Protein AF-0000000066125380 (afdb_homodimer)

Sequence (166 aa):
MAHKKGAGSTKNGRDSNAKRLGVKRFGGQRVKAGNILVRQRGMKFTPGLNVGCGKDFTLYALTDGIVNFDYKNAQQKRINIIGMAHKKGAGSTKNGRDSNAKRLGVKRFGGQRVKAGNILVRQRGMKFTPGLNVGCGKDFTLYALTDGIVNFDYKNAQQKRINIIG

Nearest PDB structures (foldseek):
  8cvm-assembly1_v  TM=8.216E-01  e=3.296E-06  Cutibacterium acnes
  8rd8-assembly1_VH  TM=7.711E-01  e=2.555E-06  Psychrobacter urativorans
  5li0-assembly1_Z  TM=7.706E-01  e=8.038E-06  Staphylococcus aureus subsp. aureus NCTC 8325
  6yws-assembly1_R  TM=9.700E-01  e=2.069E-04  Neurospora crassa OR74A
  6z1p-assembly1_AA  TM=7.728E-01  e=4.487E-05  Tetrahymena thermophila SB210

Solvent-accessible surface area (backbone atoms only — not comparable to full-atom values): 9489 Å² total; per-residue (Å²): 134,84,79,75,78,74,76,71,70,74,73,72,70,72,71,56,57,70,74,62,43,44,81,70,55,55,72,71,38,77,47,46,52,68,38,64,31,31,31,45,77,66,68,70,62,37,68,40,52,53,34,39,72,48,97,67,38,31,30,25,27,64,43,56,27,28,32,41,72,48,72,39,84,37,73,39,40,25,39,25,44,49,118,134,83,78,75,76,73,76,70,68,74,72,73,71,71,73,59,57,69,75,61,43,43,78,71,56,53,71,72,38,77,45,48,52,68,38,64,32,30,31,44,77,65,67,70,61,36,70,39,51,53,33,40,73,48,96,66,39,32,29,25,29,64,44,56,28,29,32,41,71,49,71,38,84,36,72,38,40,28,37,26,45,48,120

Secondary structure (DSSP, 8-state):
-------------STHHHHH-EESS-TT-EE-TT-EEEE-SSSSEEE-TTEEE-TT--EEESSSEEEEEEEEEEEEEEEEEE-/-------------STHHHHH-EESS-TT-EE-TT-EEEE-SSSSEEE-TTEEE-TT--EEESSSEEEEEEEEEEEEEEEEEE-

Radius of gyration: 23.28 Å; Cα contacts (8 Å, |Δi|>4): 329; chains: 2; bounding box: 18×72×78 Å

Structure (mmCIF, N/CA/C/O backbone):
data_AF-0000000066125380-model_v1
#
loop_
_entity.id
_entity.type
_entity.pdbx_description
1 polymer 'Large ribosomal subunit protein bL27c'
#
loop_
_atom_site.group_PDB
_atom_site.id
_atom_site.type_symbol
_atom_site.label_atom_id
_atom_site.label_alt_id
_atom_site.label_comp_id
_atom_site.label_asym_id
_atom_site.label_entity_id
_atom_site.label_seq_id
_atom_site.pdbx_PDB_ins_code
_atom_site.Cartn_x
_atom_site.Cartn_y
_atom_site.Cartn_z
_atom_site.occupancy
_atom_site.B_iso_or_equiv
_atom_site.auth_seq_id
_atom_site.auth_comp_id
_atom_site.auth_asym_id
_atom_site.auth_atom_id
_atom_site.pdbx_PDB_model_num
ATOM 1 N N . MET A 1 1 ? -5.867 0.849 -59.469 1 36.41 1 MET A N 1
ATOM 2 C CA . MET A 1 1 ? -4.996 0.982 -58.312 1 36.41 1 MET A CA 1
ATOM 3 C C . MET A 1 1 ? -5.801 0.936 -57 1 36.41 1 MET A C 1
ATOM 5 O O . MET A 1 1 ? -6.645 1.801 -56.781 1 36.41 1 MET A O 1
ATOM 9 N N . ALA A 1 2 ? -6.246 -0.251 -56.438 1 46.53 2 ALA A N 1
ATOM 10 C CA . ALA A 1 2 ? -7.145 -0.568 -55.344 1 46.53 2 ALA A CA 1
ATOM 11 C C . ALA A 1 2 ? -6.691 0.121 -54.031 1 46.53 2 ALA A C 1
ATOM 13 O O . ALA A 1 2 ? -5.523 0.033 -53.656 1 46.53 2 ALA A O 1
ATOM 14 N N . HIS A 1 3 ? -7.184 1.321 -53.719 1 44.75 3 HIS A N 1
ATOM 15 C CA . HIS A 1 3 ? -6.926 1.991 -52.438 1 44.75 3 HIS A CA 1
ATOM 16 C C . HIS A 1 3 ? -7.188 1.06 -51.25 1 44.75 3 HIS A C 1
ATOM 18 O O . HIS A 1 3 ? -8.281 0.508 -51.125 1 44.75 3 HIS A O 1
ATOM 24 N N . LYS A 1 4 ? -6.152 0.22 -50.812 1 42.12 4 LYS A N 1
ATOM 25 C CA . LYS A 1 4 ? -6.148 -0.528 -49.562 1 42.12 4 LYS A CA 1
ATOM 26 C C . LYS A 1 4 ? -6.629 0.337 -48.375 1 42.12 4 LYS A C 1
ATOM 28 O O . LYS A 1 4 ? -6.113 1.435 -48.156 1 42.12 4 LYS A O 1
ATOM 33 N N . LYS A 1 5 ? -7.914 0.35 -48.062 1 42.09 5 LYS A N 1
ATOM 34 C CA . LYS A 1 5 ? -8.445 0.93 -46.812 1 42.09 5 LYS A CA 1
ATOM 35 C C . LYS A 1 5 ? -7.598 0.537 -45.625 1 42.09 5 LYS A C 1
ATOM 37 O O . LYS A 1 5 ? -7.449 -0.649 -45.312 1 42.09 5 LYS A O 1
ATOM 42 N N . GLY A 1 6 ? -6.445 1.164 -45.438 1 45.38 6 GLY A N 1
ATOM 43 C CA . GLY A 1 6 ? -5.77 1.04 -44.156 1 45.38 6 GLY A CA 1
ATOM 44 C C . GLY A 1 6 ? -6.691 1.252 -42.969 1 45.38 6 GLY A C 1
ATOM 45 O O . GLY A 1 6 ? -7.262 2.33 -42.812 1 45.38 6 GLY A O 1
ATOM 46 N N . ALA A 1 7 ? -7.586 0.28 -42.688 1 46.22 7 ALA A N 1
ATOM 47 C CA . ALA A 1 7 ? -8.359 0.317 -41.438 1 46.22 7 ALA A CA 1
ATOM 48 C C . ALA A 1 7 ? -7.488 0.74 -40.281 1 46.22 7 ALA A C 1
ATOM 50 O O . ALA A 1 7 ? -6.539 0.039 -39.906 1 46.22 7 ALA A O 1
ATOM 51 N N . GLY A 1 8 ? -7.145 1.963 -40.188 1 43.22 8 GLY A N 1
ATOM 52 C CA . GLY A 1 8 ? -6.594 2.494 -38.938 1 43.22 8 GLY A CA 1
ATOM 53 C C . GLY A 1 8 ? -7.348 2.035 -37.719 1 43.22 8 GLY A C 1
ATOM 54 O O . GLY A 1 8 ? -8.5 2.42 -37.5 1 43.22 8 GLY A O 1
ATOM 55 N N . SER A 1 9 ? -7.344 0.736 -37.406 1 51.22 9 SER A N 1
ATOM 56 C CA . SER A 1 9 ? -7.895 0.359 -36.125 1 51.22 9 SER A CA 1
ATOM 57 C C . SER 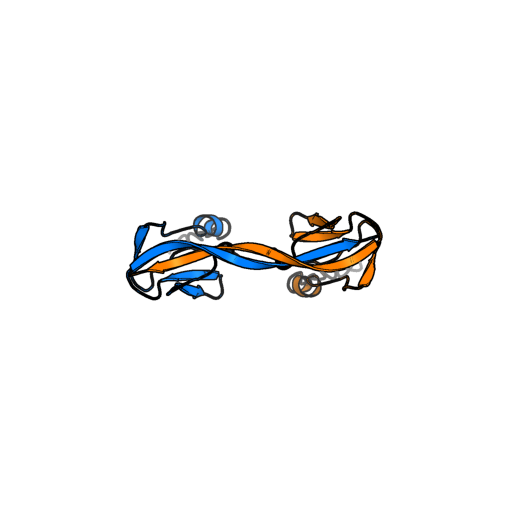A 1 9 ? -7.449 1.329 -35.031 1 51.22 9 SER A C 1
ATOM 59 O O . SER A 1 9 ? -6.262 1.64 -34.906 1 51.22 9 SER A O 1
ATOM 61 N N . THR A 1 10 ? -8.062 2.422 -34.938 1 47.81 10 THR A N 1
ATOM 62 C CA . THR A 1 10 ? -7.77 3.203 -33.75 1 47.81 10 THR A CA 1
ATOM 63 C C . THR A 1 10 ? -7.84 2.326 -32.5 1 47.81 10 THR A C 1
ATOM 65 O O . THR A 1 10 ? -8.891 1.773 -32.188 1 47.81 10 THR A O 1
ATOM 68 N N . LYS A 1 11 ? -6.887 1.358 -32.281 1 46.34 11 LYS A N 1
ATOM 69 C CA . LYS A 1 11 ? -6.777 0.67 -30.984 1 46.34 11 LYS A CA 1
ATOM 70 C C . LYS A 1 11 ? -7.055 1.623 -29.828 1 46.34 11 LYS A C 1
ATOM 72 O O . LYS A 1 11 ? -6.328 2.6 -29.641 1 46.34 11 LYS A O 1
ATOM 77 N N . ASN A 1 12 ? -8.297 1.951 -29.578 1 47.03 12 ASN A N 1
ATOM 78 C CA . ASN A 1 12 ? -8.594 2.65 -28.328 1 47.03 12 ASN A CA 1
ATOM 79 C C . ASN A 1 12 ? -7.848 2.029 -27.156 1 47.03 12 ASN A C 1
ATOM 81 O O . ASN A 1 12 ? -8.164 0.912 -26.734 1 47.03 12 ASN A O 1
ATOM 85 N N . GLY A 1 13 ? -6.605 2.109 -27.125 1 45.91 13 GLY A N 1
ATOM 86 C CA . GLY A 1 13 ? -5.699 1.721 -26.062 1 45.91 13 GLY A CA 1
ATOM 87 C C . GLY A 1 13 ? -6.207 2.088 -24.672 1 45.91 13 GLY A C 1
ATOM 88 O O . GLY A 1 13 ? -5.504 1.908 -23.688 1 45.91 13 GLY A O 1
ATOM 89 N N . ARG A 1 14 ? -7.215 2.889 -24.625 1 53.66 14 ARG A N 1
ATOM 90 C CA . ARG A 1 14 ? -7.469 3.432 -23.281 1 53.66 14 ARG A CA 1
ATOM 91 C C . ARG A 1 14 ? -7.871 2.332 -22.312 1 53.66 14 ARG A C 1
ATOM 93 O O . ARG A 1 14 ? -7.387 2.287 -21.188 1 53.66 14 ARG A O 1
ATOM 100 N N . ASP A 1 15 ? -9.172 1.672 -22.609 1 53.75 15 ASP A N 1
ATOM 101 C CA . ASP A 1 15 ? -9.875 1.005 -21.516 1 53.75 15 ASP A CA 1
ATOM 102 C C . ASP A 1 15 ? -9.352 -0.416 -21.312 1 53.75 15 ASP A C 1
ATOM 104 O O . ASP A 1 15 ? -10.008 -1.239 -20.672 1 53.75 15 ASP A O 1
ATOM 108 N N . SER A 1 16 ? -8.438 -0.862 -22 1 60.88 16 SER A N 1
ATOM 109 C CA . SER A 1 16 ? -8.023 -2.264 -21.953 1 60.88 16 SER A CA 1
ATOM 110 C C . SER A 1 16 ? -7.27 -2.582 -20.672 1 60.88 16 SER A C 1
ATOM 112 O O . SER A 1 16 ? -7.148 -3.748 -20.297 1 60.88 16 SER A O 1
ATOM 114 N N . ASN A 1 17 ? -6.898 -1.507 -20.062 1 63.31 17 ASN A N 1
ATOM 115 C CA . ASN A 1 17 ? -6.066 -1.708 -18.875 1 63.31 17 ASN A CA 1
ATOM 116 C C . ASN A 1 17 ? -6.871 -2.295 -17.719 1 63.31 17 ASN A C 1
ATOM 118 O O . ASN A 1 17 ? -6.371 -3.141 -16.984 1 63.31 17 ASN A O 1
ATOM 122 N N . ALA A 1 18 ? -8.141 -1.781 -17.609 1 63.16 18 ALA A N 1
ATOM 123 C CA . ALA A 1 18 ? -8.953 -2.248 -16.484 1 63.16 18 ALA A CA 1
ATOM 124 C C . ALA A 1 18 ? -9.242 -3.742 -16.609 1 63.16 18 ALA A C 1
ATOM 126 O O . ALA A 1 18 ? -9.289 -4.453 -15.594 1 63.16 18 ALA A O 1
ATOM 127 N N . LYS A 1 19 ? -9.383 -4.184 -17.875 1 71.19 19 LYS A N 1
ATOM 128 C CA . LYS A 1 19 ? -9.719 -5.59 -18.078 1 71.19 19 LYS A CA 1
ATOM 129 C C . LYS A 1 19 ? -8.531 -6.496 -17.781 1 71.19 19 LYS A C 1
ATOM 131 O O . LYS A 1 19 ? -8.703 -7.672 -17.453 1 71.19 19 LYS A O 1
ATOM 136 N N . ARG A 1 20 ? -7.352 -5.816 -17.75 1 87.56 20 ARG A N 1
ATOM 137 C CA . ARG A 1 20 ? -6.152 -6.637 -17.609 1 87.56 20 ARG A CA 1
ATOM 138 C C . ARG A 1 20 ? -5.742 -6.742 -16.141 1 87.56 20 ARG A C 1
ATOM 140 O O . ARG A 1 20 ? -4.98 -7.641 -15.766 1 87.56 20 ARG A O 1
ATOM 147 N N . LEU A 1 21 ? -6.34 -5.957 -15.297 1 93.38 21 LEU A N 1
ATOM 148 C CA . LEU A 1 21 ? -5.961 -6 -13.891 1 93.38 21 LEU A CA 1
ATOM 149 C C . LEU A 1 21 ? -6.844 -6.973 -13.117 1 93.38 21 LEU A C 1
ATOM 151 O O . LEU A 1 21 ? -7.949 -7.301 -13.555 1 93.38 21 LEU A O 1
ATOM 155 N N . GLY A 1 22 ? -6.387 -7.504 -12.016 1 94.38 22 GLY A N 1
ATOM 156 C CA . GLY A 1 22 ? -7.164 -8.359 -11.141 1 94.38 22 GLY A CA 1
ATOM 157 C C . GLY A 1 22 ? -6.492 -9.688 -10.852 1 94.38 22 GLY A C 1
ATOM 158 O O . GLY A 1 22 ? -5.434 -9.984 -11.406 1 94.38 22 GLY A O 1
ATOM 159 N N . VAL A 1 23 ? -7.176 -10.414 -10 1 97.06 23 VAL A N 1
ATOM 160 C CA . VAL A 1 23 ? -6.703 -11.742 -9.633 1 97.06 23 VAL A CA 1
ATOM 161 C C . VAL A 1 23 ? -6.93 -12.711 -10.797 1 97.06 23 VAL A C 1
ATOM 163 O O . VAL A 1 23 ? -8.023 -12.758 -11.367 1 97.06 23 VAL A O 1
ATOM 166 N N . LYS A 1 24 ? -5.879 -13.562 -11.117 1 97.38 24 LYS A N 1
ATOM 167 C CA . LYS A 1 24 ? -5.965 -14.523 -12.211 1 97.38 24 LYS A CA 1
ATOM 168 C C . LYS A 1 24 ? -6.023 -15.953 -11.68 1 97.38 24 LYS A C 1
ATOM 170 O O . LYS A 1 24 ? -6.477 -16.859 -12.375 1 97.38 24 LYS A O 1
ATOM 175 N N . ARG A 1 25 ? -5.453 -16.125 -10.469 1 97.75 25 ARG A N 1
ATOM 176 C CA . ARG A 1 25 ? -5.473 -17.422 -9.805 1 97.75 25 ARG A CA 1
ATOM 177 C C . ARG A 1 25 ? -5.941 -17.297 -8.359 1 97.75 25 ARG A C 1
ATOM 179 O O . ARG A 1 25 ? -5.359 -16.531 -7.582 1 97.75 25 ARG A O 1
ATOM 186 N N . PHE A 1 26 ? -6.93 -18.109 -8.016 1 96.69 26 PHE A N 1
ATOM 187 C CA . PHE A 1 26 ? -7.547 -17.969 -6.703 1 96.69 26 PHE A CA 1
ATOM 188 C C . PHE A 1 26 ? -6.992 -19.016 -5.738 1 96.69 26 PHE A C 1
ATOM 190 O O . PHE A 1 26 ? -6.312 -19.953 -6.156 1 96.69 26 PHE A O 1
ATOM 197 N N . GLY A 1 27 ? -7.23 -18.797 -4.496 1 97.12 27 GLY A N 1
ATOM 198 C CA . GLY A 1 27 ? -6.785 -19.75 -3.486 1 97.12 27 GLY A CA 1
ATOM 199 C C . GLY A 1 27 ? -7.25 -21.172 -3.758 1 97.12 27 GLY A C 1
ATOM 200 O O . GLY A 1 27 ? -8.414 -21.391 -4.09 1 97.12 27 GLY A O 1
ATOM 201 N N . GLY A 1 28 ? -6.273 -22.047 -3.535 1 97.56 28 GLY A N 1
ATOM 202 C CA . GLY A 1 28 ? -6.605 -23.453 -3.717 1 97.56 28 GLY A CA 1
ATOM 203 C C . GLY A 1 28 ? -6.379 -23.938 -5.137 1 97.56 28 GLY A C 1
ATOM 204 O O . GLY A 1 28 ? -6.398 -25.141 -5.395 1 97.56 28 GLY A O 1
ATOM 205 N N . GLN A 1 29 ? -6.117 -23.062 -6.043 1 98.44 29 GLN A N 1
ATOM 206 C CA . GLN A 1 29 ? -5.906 -23.453 -7.43 1 98.44 29 GLN A CA 1
ATOM 207 C C . GLN A 1 29 ? -4.469 -23.922 -7.664 1 98.44 29 GLN A C 1
ATOM 209 O O . GLN A 1 29 ? -3.533 -23.344 -7.102 1 98.44 29 GLN A O 1
ATOM 214 N N . ARG A 1 30 ? -4.301 -24.906 -8.539 1 98.31 30 ARG A N 1
ATOM 215 C CA . ARG A 1 30 ? -2.979 -25.359 -8.945 1 98.31 30 ARG A CA 1
ATOM 216 C C . ARG A 1 30 ? -2.395 -24.438 -10.016 1 98.31 30 ARG A C 1
ATOM 218 O O . ARG A 1 30 ? -3.107 -24 -10.922 1 98.31 30 ARG A O 1
ATOM 225 N N . VAL A 1 31 ? -1.118 -24.203 -9.859 1 98.62 31 VAL A N 1
ATOM 226 C CA . VAL A 1 31 ? -0.453 -23.375 -10.867 1 98.62 31 VAL A CA 1
ATOM 227 C C . VAL A 1 31 ? 0.896 -24 -11.227 1 98.62 31 VAL A C 1
ATOM 229 O O . VAL A 1 31 ? 1.431 -24.812 -10.477 1 98.62 31 VAL A O 1
ATOM 232 N N . LYS A 1 32 ? 1.386 -23.609 -12.344 1 98.56 32 LYS A N 1
ATOM 233 C CA . LYS A 1 32 ? 2.744 -23.922 -12.781 1 98.56 32 LYS A CA 1
ATOM 234 C C . LYS A 1 32 ? 3.656 -22.703 -12.656 1 98.56 32 LYS A C 1
ATOM 236 O O . LYS A 1 32 ? 3.191 -21.562 -12.711 1 98.56 32 LYS A O 1
ATOM 241 N N . ALA A 1 33 ? 4.941 -23.016 -12.508 1 98.5 33 ALA A N 1
ATOM 242 C CA . ALA A 1 33 ? 5.898 -21.906 -12.516 1 98.5 33 ALA A CA 1
ATOM 243 C C . ALA A 1 33 ? 5.676 -21 -13.727 1 98.5 33 ALA A C 1
ATOM 245 O O . ALA A 1 33 ? 5.453 -21.484 -14.836 1 98.5 33 ALA A O 1
ATOM 246 N N . GLY A 1 34 ? 5.719 -19.688 -13.469 1 98.12 34 GLY A N 1
ATOM 247 C CA . GLY A 1 34 ? 5.547 -18.734 -14.555 1 98.12 34 GLY A CA 1
ATOM 248 C C . GLY A 1 34 ? 4.121 -18.234 -14.688 1 98.12 34 GLY A C 1
ATOM 249 O O . GLY A 1 34 ? 3.879 -17.203 -15.32 1 98.12 34 GLY A O 1
ATOM 250 N N . ASN A 1 35 ? 3.16 -18.922 -14.141 1 98.69 35 ASN A N 1
ATOM 251 C CA . ASN A 1 35 ? 1.773 -18.469 -14.211 1 98.69 35 ASN A CA 1
ATOM 252 C C . ASN A 1 35 ? 1.584 -17.141 -13.492 1 98.69 35 ASN A C 1
ATOM 254 O O . ASN A 1 35 ? 2.137 -16.922 -12.414 1 98.69 35 ASN A O 1
ATOM 258 N N . ILE A 1 36 ? 0.786 -16.328 -14.125 1 98.12 36 ILE A N 1
ATOM 259 C CA . ILE A 1 36 ? 0.448 -15.055 -13.484 1 98.12 36 ILE A CA 1
ATOM 260 C C . ILE A 1 36 ? -0.601 -15.289 -12.406 1 98.12 36 ILE A C 1
ATOM 262 O O . ILE A 1 36 ? -1.575 -16.016 -12.617 1 98.12 36 ILE A O 1
ATOM 266 N N . LEU A 1 37 ? -0.376 -14.688 -11.297 1 98.44 37 LEU A N 1
ATOM 267 C CA . LEU A 1 37 ? -1.289 -14.844 -10.172 1 98.44 37 LEU A CA 1
ATOM 268 C C . LEU A 1 37 ? -2.215 -13.641 -10.047 1 98.44 37 LEU A C 1
ATOM 270 O O . LEU A 1 37 ? -3.418 -13.797 -9.828 1 98.44 37 LEU A O 1
ATOM 274 N N . VAL A 1 38 ? -1.711 -12.5 -10.156 1 98 38 VAL A N 1
ATOM 275 C CA . VAL A 1 38 ? -2.488 -11.273 -10.086 1 98 38 VAL A CA 1
ATOM 276 C C . VAL A 1 38 ? -1.778 -10.164 -10.867 1 98 38 VAL A C 1
ATOM 278 O O . VAL A 1 38 ? -0.548 -10.086 -10.852 1 98 38 VAL A O 1
ATOM 281 N N . ARG A 1 39 ? -2.521 -9.328 -11.578 1 96.56 39 ARG A N 1
ATOM 282 C CA . ARG A 1 39 ? -2.09 -8.062 -12.156 1 96.56 39 ARG A CA 1
ATOM 283 C C . ARG A 1 39 ? -2.664 -6.883 -11.383 1 96.56 39 ARG A C 1
ATOM 285 O O . ARG A 1 39 ? -3.883 -6.762 -11.234 1 96.56 39 ARG A O 1
ATOM 292 N N . GLN A 1 40 ? -1.868 -6.078 -10.852 1 92.69 40 GLN A N 1
ATOM 293 C CA . GLN A 1 40 ? -2.322 -5.027 -9.945 1 92.69 40 GLN A CA 1
ATOM 294 C C . GLN A 1 40 ? -1.483 -3.764 -10.102 1 92.69 40 GLN A C 1
ATOM 296 O O . GLN A 1 40 ? -0.481 -3.764 -10.82 1 92.69 40 GLN A O 1
ATOM 301 N N . ARG A 1 41 ? -1.982 -2.799 -9.594 1 82.88 41 ARG A N 1
ATOM 302 C CA . ARG A 1 41 ? -1.234 -1.565 -9.367 1 82.88 41 ARG A CA 1
ATOM 303 C C . ARG A 1 41 ? -0.962 -1.359 -7.879 1 82.88 41 ARG A C 1
ATOM 305 O O . ARG A 1 41 ? -1.879 -1.437 -7.055 1 82.88 41 ARG A O 1
ATOM 312 N N . GLY A 1 42 ? 0.338 -1.136 -7.539 1 81 42 GLY A N 1
ATOM 313 C CA . GLY A 1 42 ? 0.691 -1.084 -6.129 1 81 42 GLY A CA 1
ATOM 314 C C . GLY A 1 42 ? 0.747 -2.453 -5.477 1 81 42 GLY A C 1
ATOM 315 O O . GLY A 1 42 ? 0.875 -3.469 -6.164 1 81 42 GLY A O 1
ATOM 316 N N . MET A 1 43 ? 0.777 -2.551 -4.23 1 83.62 43 MET A N 1
ATOM 317 C CA . MET A 1 43 ? 0.97 -3.809 -3.516 1 83.62 43 MET A CA 1
ATOM 318 C C . MET A 1 43 ? -0.255 -4.148 -2.674 1 83.62 43 MET A C 1
ATOM 320 O O . MET A 1 43 ? -0.14 -4.383 -1.469 1 83.62 43 MET A O 1
ATOM 324 N N . LYS A 1 44 ? -1.372 -4.219 -3.453 1 87.25 44 LYS A N 1
ATOM 325 C CA . LYS A 1 44 ? -2.547 -4.746 -2.764 1 87.25 44 LYS A CA 1
ATOM 326 C C . LYS A 1 44 ? -2.271 -6.133 -2.193 1 87.25 44 LYS A C 1
ATOM 328 O O . LYS A 1 44 ? -2.586 -6.406 -1.033 1 87.25 44 LYS A O 1
ATOM 333 N N . PHE A 1 45 ? -1.699 -6.965 -3.098 1 94.31 45 PHE A N 1
ATOM 334 C CA . PHE A 1 45 ? -1.167 -8.258 -2.678 1 94.31 45 PHE A CA 1
ATOM 335 C C . PHE A 1 45 ? 0.357 -8.242 -2.695 1 94.31 45 PHE A C 1
ATOM 337 O O . PHE A 1 45 ? 0.969 -7.73 -3.633 1 94.31 45 PHE A O 1
ATOM 344 N N . THR A 1 46 ? 0.917 -8.766 -1.693 1 95.62 46 THR A N 1
ATOM 345 C CA . THR A 1 46 ? 2.371 -8.859 -1.62 1 95.62 46 THR A CA 1
ATOM 346 C C . THR A 1 46 ? 2.834 -10.281 -1.942 1 95.62 46 THR A C 1
ATOM 348 O O . THR A 1 46 ? 2.109 -11.242 -1.697 1 95.62 46 THR A O 1
ATOM 351 N N . PRO A 1 47 ? 4.008 -10.445 -2.564 1 97.06 47 PRO A N 1
ATOM 352 C CA . PRO A 1 47 ? 4.539 -11.781 -2.822 1 97.06 47 PRO A CA 1
ATOM 353 C C . PRO A 1 47 ? 5.02 -12.484 -1.553 1 97.06 47 PRO A C 1
ATOM 355 O O . PRO A 1 47 ? 5.742 -11.883 -0.751 1 97.06 47 PRO A O 1
ATOM 358 N N . GLY A 1 48 ? 4.637 -13.656 -1.349 1 97.06 48 GLY A N 1
ATOM 359 C CA . GLY A 1 48 ? 5.09 -14.508 -0.262 1 97.06 48 GLY A CA 1
ATOM 360 C C . GLY A 1 48 ? 6.016 -15.625 -0.723 1 97.06 48 GLY A C 1
ATOM 361 O O . GLY A 1 48 ? 6.891 -15.398 -1.56 1 97.06 48 GLY A O 1
ATOM 362 N N . LEU A 1 49 ? 5.816 -16.688 -0.208 1 96.88 49 LEU A N 1
ATOM 363 C CA . LEU A 1 49 ? 6.656 -17.844 -0.521 1 96.88 49 LEU A CA 1
ATOM 364 C C . LEU A 1 49 ? 6.52 -18.234 -1.989 1 96.88 49 LEU A C 1
ATOM 366 O O . LEU A 1 49 ? 5.406 -18.422 -2.486 1 96.88 49 LEU A O 1
ATOM 370 N N . ASN A 1 50 ? 7.625 -18.297 -2.801 1 98.56 50 ASN A N 1
ATOM 371 C CA . ASN A 1 50 ? 7.707 -18.828 -4.16 1 98.56 50 ASN A CA 1
ATOM 372 C C . ASN A 1 50 ? 6.91 -17.969 -5.141 1 98.56 50 ASN A C 1
ATOM 374 O O . ASN A 1 50 ? 6.355 -18.484 -6.113 1 98.56 50 ASN A O 1
ATOM 378 N N . VAL A 1 51 ? 6.773 -16.734 -4.789 1 98.62 51 VAL A N 1
ATOM 379 C CA . VAL A 1 51 ? 6.066 -15.797 -5.656 1 98.62 51 VAL A CA 1
ATOM 380 C C . VAL A 1 51 ? 7.012 -14.68 -6.09 1 98.62 51 VAL A C 1
ATOM 382 O O . VAL A 1 51 ? 7.715 -14.094 -5.262 1 98.62 51 VAL A O 1
ATOM 385 N N . GLY A 1 52 ? 7.051 -14.43 -7.375 1 98.06 52 GLY A N 1
ATOM 386 C CA . GLY A 1 52 ? 7.82 -13.32 -7.91 1 98.06 52 GLY A CA 1
ATOM 387 C C . GLY A 1 52 ? 6.992 -12.078 -8.148 1 98.06 52 GLY A C 1
ATOM 388 O O . GLY A 1 52 ? 5.762 -12.148 -8.234 1 98.06 52 GLY A O 1
ATOM 389 N N . CYS A 1 53 ? 7.723 -10.922 -8.203 1 97.25 53 CYS A N 1
ATOM 390 C CA . CYS A 1 53 ? 7.062 -9.648 -8.469 1 97.25 53 CYS A CA 1
ATOM 391 C C . CYS A 1 53 ? 7.75 -8.906 -9.609 1 97.25 53 CYS A C 1
ATOM 393 O O . CYS A 1 53 ? 8.953 -8.656 -9.555 1 97.25 53 CYS A O 1
ATOM 395 N N . GLY A 1 54 ? 6.992 -8.531 -10.523 1 93.94 54 GLY A N 1
ATOM 396 C CA . GLY A 1 54 ? 7.52 -7.734 -11.625 1 93.94 54 GLY A CA 1
ATOM 397 C C . GLY A 1 54 ? 7.586 -6.254 -11.305 1 93.94 54 GLY A C 1
ATOM 398 O O . GLY A 1 54 ? 7.059 -5.812 -10.281 1 93.94 54 GLY A O 1
ATOM 399 N N . LYS A 1 55 ? 8.109 -5.414 -12.258 1 91.31 55 LYS A N 1
ATOM 400 C CA . LYS A 1 55 ? 8.227 -3.971 -12.086 1 91.31 55 LYS A CA 1
ATOM 401 C C . LYS A 1 55 ? 6.852 -3.305 -12.07 1 91.31 55 LYS A C 1
ATOM 403 O O . LYS A 1 55 ? 6.68 -2.246 -11.461 1 91.31 55 LYS A O 1
ATOM 408 N N . ASP A 1 56 ? 5.898 -3.953 -12.734 1 90.5 56 ASP A N 1
ATOM 409 C CA . ASP A 1 56 ? 4.543 -3.418 -12.805 1 90.5 56 ASP A CA 1
ATOM 410 C C . ASP A 1 56 ? 3.684 -3.963 -11.664 1 90.5 56 ASP A C 1
ATOM 412 O O . ASP A 1 56 ? 2.457 -3.834 -11.688 1 90.5 56 ASP A O 1
ATOM 416 N N . PHE A 1 57 ? 4.289 -4.727 -10.812 1 93.44 57 PHE A N 1
ATOM 417 C CA . PHE A 1 57 ? 3.686 -5.273 -9.602 1 93.44 57 PHE A CA 1
ATOM 418 C C . PHE A 1 57 ? 2.9 -6.543 -9.922 1 93.44 57 PHE A C 1
ATOM 420 O O . PHE A 1 57 ? 2.125 -7.02 -9.086 1 93.44 57 PHE A O 1
ATOM 427 N N . THR A 1 58 ? 3.088 -7.016 -11.094 1 96.44 58 THR A N 1
ATOM 428 C CA . THR A 1 58 ? 2.51 -8.32 -11.391 1 96.44 58 THR A CA 1
ATOM 429 C C . THR A 1 58 ? 3.143 -9.406 -10.523 1 96.44 58 THR A C 1
ATOM 431 O O . THR A 1 58 ? 4.363 -9.445 -10.359 1 96.44 58 THR A O 1
ATOM 434 N N . LEU A 1 59 ? 2.258 -10.234 -10 1 98.38 59 LEU A N 1
ATOM 435 C CA . LEU A 1 59 ? 2.771 -11.383 -9.266 1 98.38 59 LEU A CA 1
ATOM 436 C C . LEU A 1 59 ? 2.658 -12.656 -10.102 1 98.38 59 LEU A C 1
ATOM 438 O O . LEU A 1 59 ? 1.657 -12.867 -10.789 1 98.38 59 LEU A O 1
ATOM 442 N N . TYR A 1 60 ? 3.668 -13.5 -9.984 1 98.62 60 TYR A N 1
ATOM 443 C CA . TYR A 1 60 ? 3.664 -14.758 -10.727 1 98.62 60 TYR A CA 1
ATOM 444 C C . TYR A 1 60 ? 4.293 -15.883 -9.906 1 98.62 60 TYR A C 1
ATOM 446 O O . TYR A 1 60 ? 5.055 -15.617 -8.969 1 98.62 60 TYR A O 1
ATOM 454 N N . ALA A 1 61 ? 4.02 -17.047 -10.305 1 98.75 61 ALA A N 1
ATOM 455 C CA . ALA A 1 61 ? 4.523 -18.219 -9.602 1 98.75 61 ALA A CA 1
ATOM 456 C C . ALA A 1 61 ? 5.961 -18.531 -10 1 98.75 61 ALA A C 1
ATOM 458 O O . ALA A 1 61 ? 6.289 -18.547 -11.195 1 98.75 61 ALA A O 1
ATOM 459 N N . LEU A 1 62 ? 6.738 -18.781 -8.977 1 98.5 62 LEU A N 1
ATOM 460 C CA . LEU A 1 62 ? 8.117 -19.172 -9.258 1 98.5 62 LEU A CA 1
ATOM 461 C C . LEU A 1 62 ? 8.25 -20.688 -9.336 1 98.5 62 LEU A C 1
ATOM 463 O O . LEU A 1 62 ? 9.242 -21.203 -9.867 1 98.5 62 LEU A O 1
ATOM 467 N N . THR A 1 63 ? 7.266 -21.438 -8.727 1 98.62 63 THR A N 1
ATOM 468 C CA . THR A 1 63 ? 7.25 -22.891 -8.711 1 98.62 63 THR A CA 1
ATOM 469 C C . THR A 1 63 ? 5.844 -23.422 -8.984 1 98.62 63 THR A C 1
ATOM 471 O O . THR A 1 63 ? 4.871 -22.672 -8.922 1 98.62 63 THR A O 1
ATOM 474 N N . ASP A 1 64 ? 5.805 -24.703 -9.336 1 98.56 64 ASP A N 1
ATOM 475 C CA . ASP A 1 64 ? 4.508 -25.375 -9.344 1 98.56 64 ASP A CA 1
ATOM 476 C C . ASP A 1 64 ? 3.959 -25.516 -7.926 1 98.56 64 ASP A C 1
ATOM 478 O O . ASP A 1 64 ? 4.723 -25.672 -6.973 1 98.56 64 ASP A O 1
ATOM 482 N N . GLY A 1 65 ? 2.646 -25.516 -7.789 1 98.44 65 GLY A N 1
ATOM 483 C CA . GLY A 1 65 ? 2.049 -25.719 -6.477 1 98.44 65 GLY A CA 1
ATOM 484 C C . GLY A 1 65 ? 0.619 -25.219 -6.391 1 98.44 65 GLY A C 1
ATOM 485 O O . GLY A 1 65 ? -0.105 -25.219 -7.387 1 98.44 65 GLY A O 1
ATOM 486 N N . ILE A 1 66 ? 0.176 -24.906 -5.18 1 98.75 66 ILE A N 1
ATOM 487 C CA . ILE A 1 66 ? -1.191 -24.469 -4.914 1 98.75 66 ILE A CA 1
ATOM 488 C C . ILE A 1 66 ? -1.184 -23.047 -4.371 1 98.75 66 ILE A C 1
ATOM 490 O O . ILE A 1 66 ? -0.378 -22.703 -3.5 1 98.75 66 ILE A O 1
ATOM 494 N N . VAL A 1 67 ? -2.047 -22.234 -4.855 1 98.75 67 VAL A N 1
ATOM 495 C CA . VAL A 1 67 ? -2.143 -20.844 -4.441 1 98.75 67 VAL A CA 1
ATOM 496 C C . VAL A 1 67 ? -2.717 -20.75 -3.029 1 98.75 67 VAL A C 1
ATOM 498 O O . VAL A 1 67 ? -3.742 -21.375 -2.732 1 98.75 67 VAL A O 1
ATOM 501 N N . ASN A 1 68 ? -2.045 -20.031 -2.119 1 98.56 68 ASN A N 1
ATOM 502 C CA . ASN A 1 68 ? -2.498 -19.781 -0.756 1 98.56 68 ASN A CA 1
ATOM 503 C C . ASN A 1 68 ? -2.471 -18.281 -0.425 1 98.56 68 ASN A C 1
ATOM 505 O O . ASN A 1 68 ? -1.426 -17.641 -0.528 1 98.56 68 ASN A O 1
ATOM 509 N N . PHE A 1 69 ? -3.629 -17.734 -0.145 1 97.44 69 PHE A N 1
ATOM 510 C CA . PHE A 1 69 ? -3.717 -16.344 0.324 1 97.44 69 PHE A CA 1
ATOM 511 C C . PHE A 1 69 ? -3.627 -16.297 1.845 1 97.44 69 PHE A C 1
ATOM 513 O O . PHE A 1 69 ? -4.285 -17.062 2.541 1 97.44 69 PHE A O 1
ATOM 520 N N . ASP A 1 70 ? -2.799 -15.391 2.385 1 95.31 70 ASP A N 1
ATOM 521 C CA . ASP A 1 70 ? -2.777 -15.141 3.822 1 95.31 70 ASP A CA 1
ATOM 522 C C . ASP A 1 70 ? -2.482 -13.68 4.125 1 95.31 70 ASP A C 1
ATOM 524 O O . ASP A 1 70 ? -2.6 -12.82 3.244 1 95.31 70 ASP A O 1
ATOM 528 N N . TYR A 1 71 ? -2.34 -13.375 5.422 1 92.94 71 TYR A N 1
ATOM 529 C CA . TYR A 1 71 ? -2.025 -12.016 5.852 1 92.94 71 TYR A CA 1
ATOM 530 C C . TYR A 1 71 ? -0.676 -11.961 6.559 1 92.94 71 TYR A C 1
ATOM 532 O O . TYR A 1 71 ? -0.368 -12.828 7.383 1 92.94 71 TYR A O 1
ATOM 540 N N . LYS A 1 72 ? 0.118 -11.07 6.102 1 87.88 72 LYS A N 1
ATOM 541 C CA . LYS A 1 72 ? 1.382 -10.82 6.789 1 87.88 72 LYS A CA 1
ATOM 542 C C . LYS A 1 72 ? 1.315 -9.547 7.621 1 87.88 72 LYS A C 1
ATOM 544 O O . LYS A 1 72 ? 0.783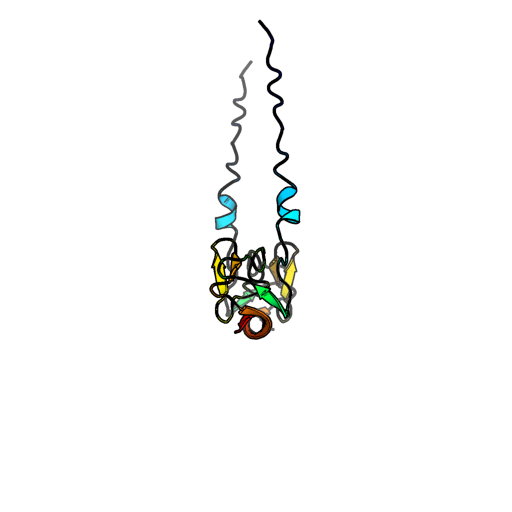 -8.531 7.164 1 87.88 72 LYS A O 1
ATOM 549 N N . ASN A 1 73 ? 1.841 -9.766 8.805 1 84.88 73 ASN A N 1
ATOM 550 C CA . ASN A 1 73 ? 1.963 -8.562 9.617 1 84.88 73 ASN A CA 1
ATOM 551 C C . ASN A 1 73 ? 2.895 -7.539 8.969 1 84.88 73 ASN A C 1
ATOM 553 O O . ASN A 1 73 ? 3.945 -7.902 8.438 1 84.88 73 ASN A O 1
ATOM 557 N N . ALA A 1 74 ? 2.357 -6.465 8.852 1 82.44 74 ALA A N 1
ATOM 558 C CA . ALA A 1 74 ? 3.184 -5.387 8.312 1 82.44 74 ALA A CA 1
ATOM 559 C C . ALA A 1 74 ? 3.018 -4.105 9.133 1 82.44 74 ALA A C 1
ATOM 561 O O . ALA A 1 74 ? 2.256 -4.074 10.102 1 82.44 74 ALA A O 1
ATOM 562 N N . GLN A 1 75 ? 4.043 -3.377 8.922 1 84.62 75 GLN A N 1
ATOM 563 C CA . GLN A 1 75 ? 3.945 -2.037 9.492 1 84.62 75 GLN A CA 1
ATOM 564 C C . GLN A 1 75 ? 3.744 -0.989 8.398 1 84.62 75 GLN A C 1
ATOM 566 O O . GLN A 1 75 ? 4.418 -1.024 7.367 1 84.62 75 GLN A O 1
ATOM 571 N N . GLN A 1 76 ? 2.691 -0.214 8.57 1 87.62 76 GLN A N 1
ATOM 572 C CA . GLN A 1 76 ? 2.451 0.894 7.652 1 87.62 76 GLN A CA 1
ATOM 573 C C . GLN A 1 76 ? 2.834 2.227 8.289 1 87.62 76 GLN A C 1
ATOM 575 O O . GLN A 1 76 ? 2.535 2.473 9.461 1 87.62 76 GLN A O 1
ATOM 580 N N . LYS A 1 77 ? 3.537 3.035 7.457 1 93.75 77 LYS A N 1
ATOM 581 C CA . LYS A 1 77 ? 3.85 4.383 7.922 1 93.75 77 LYS A CA 1
ATOM 582 C C . LYS A 1 77 ? 2.588 5.234 8.031 1 93.75 77 LYS A C 1
ATOM 584 O O . LYS A 1 77 ? 1.729 5.199 7.148 1 93.75 77 LYS A O 1
ATOM 589 N N . ARG A 1 78 ? 2.52 5.867 9.078 1 96.38 78 ARG A N 1
ATOM 590 C CA . ARG A 1 78 ? 1.333 6.664 9.375 1 96.38 78 ARG A CA 1
ATOM 591 C C . ARG A 1 78 ? 1.713 8.086 9.781 1 96.38 78 ARG A C 1
ATOM 593 O O . ARG A 1 78 ? 2.738 8.297 10.43 1 96.38 78 ARG A O 1
ATOM 600 N N . ILE A 1 79 ? 0.912 9.062 9.352 1 97.94 79 ILE A N 1
ATOM 601 C CA . ILE A 1 79 ? 1.1 10.461 9.742 1 97.94 79 ILE A C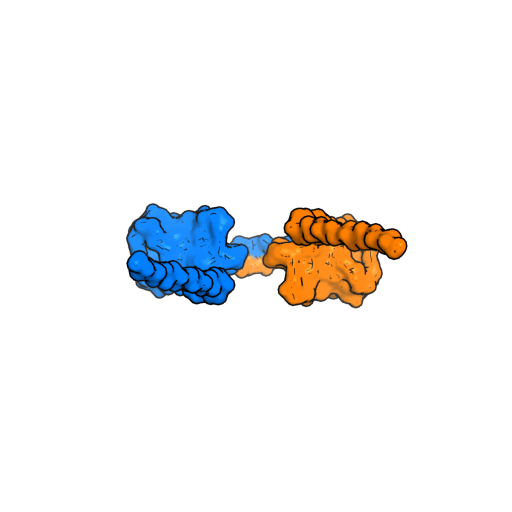A 1
ATOM 602 C C . ILE A 1 79 ? -0.055 10.906 10.633 1 97.94 79 ILE A C 1
ATOM 604 O O . ILE A 1 79 ? -1.223 10.672 10.312 1 97.94 79 ILE A O 1
ATOM 608 N N . ASN A 1 80 ? 0.294 11.531 11.719 1 98.56 80 ASN A N 1
ATOM 609 C CA . ASN A 1 80 ? -0.656 12.094 12.68 1 98.56 80 ASN A CA 1
ATOM 610 C C . ASN A 1 80 ? -0.412 13.578 12.906 1 98.56 80 ASN A C 1
ATOM 612 O O . ASN A 1 80 ? 0.714 14.062 12.758 1 98.56 80 ASN A O 1
ATOM 616 N N . ILE A 1 81 ? -1.481 14.227 13.156 1 98.5 81 ILE A N 1
ATOM 617 C CA . ILE A 1 81 ? -1.366 15.57 13.703 1 98.5 81 ILE A CA 1
ATOM 618 C C . ILE A 1 81 ? -1.771 15.562 15.172 1 98.5 81 ILE A C 1
ATOM 620 O O . ILE A 1 81 ? -2.9 15.211 15.516 1 98.5 81 ILE A O 1
ATOM 624 N N . ILE A 1 82 ? -0.812 15.875 15.977 1 97.56 82 ILE A N 1
ATOM 625 C CA . ILE A 1 82 ? -1.054 15.883 17.422 1 97.56 82 ILE A CA 1
ATOM 626 C C . ILE A 1 82 ? -0.997 17.328 17.938 1 97.56 82 ILE A C 1
ATOM 628 O O . ILE A 1 82 ? -0.203 18.125 17.453 1 97.56 82 ILE A O 1
ATOM 632 N N . GLY A 1 83 ? -1.878 17.688 18.953 1 88.81 83 GLY A N 1
ATOM 633 C CA . GLY A 1 83 ? -1.92 19 19.578 1 88.81 83 GLY A CA 1
ATOM 634 C C . GLY A 1 83 ? -3.301 19.375 20.078 1 88.81 83 GLY A C 1
ATOM 635 O O . GLY A 1 83 ? -4.285 18.688 19.781 1 88.81 83 GLY A O 1
ATOM 636 N N . MET B 1 1 ? -0.133 45 -39.344 1 35.91 1 MET B N 1
ATOM 637 C CA . MET B 1 1 ? -0.95 44 -38.656 1 35.91 1 MET B CA 1
ATOM 638 C C . MET B 1 1 ? -0.075 43 -37.906 1 35.91 1 MET B C 1
ATOM 640 O O . MET B 1 1 ? 0.601 42.188 -38.531 1 35.91 1 MET B O 1
ATOM 644 N N . ALA B 1 2 ? 0.58 43.312 -36.688 1 46.75 2 ALA B N 1
ATOM 645 C CA . ALA B 1 2 ? 1.599 42.656 -35.906 1 46.75 2 ALA B CA 1
ATOM 646 C C . ALA B 1 2 ? 1.148 41.25 -35.469 1 46.75 2 ALA B C 1
ATOM 648 O O . ALA B 1 2 ? 0.05 41.094 -34.938 1 46.75 2 ALA B O 1
ATOM 649 N N . HIS B 1 3 ? 1.444 40.188 -36.25 1 44.28 3 HIS B N 1
ATOM 650 C CA . HIS B 1 3 ? 1.188 38.812 -35.844 1 44.28 3 HIS B CA 1
ATOM 651 C C . HIS B 1 3 ? 1.723 38.531 -34.438 1 44.28 3 HIS B C 1
ATOM 653 O O . HIS B 1 3 ? 2.908 38.719 -34.188 1 44.28 3 HIS B O 1
ATOM 659 N N . LYS B 1 4 ? 0.907 38.781 -33.312 1 42.28 4 LYS B N 1
ATOM 660 C CA . LYS B 1 4 ? 1.155 38.281 -31.969 1 42.28 4 LYS B CA 1
ATOM 661 C C . LYS B 1 4 ? 1.585 36.844 -31.953 1 42.28 4 LYS B C 1
ATOM 663 O O . LYS B 1 4 ? 0.913 35.969 -32.562 1 42.28 4 LYS B O 1
ATOM 668 N N . LYS B 1 5 ? 2.879 36.5 -31.969 1 41.81 5 LYS B N 1
ATOM 669 C CA . LYS B 1 5 ? 3.436 35.188 -31.719 1 41.81 5 LYS B CA 1
ATOM 670 C C . LYS B 1 5 ? 2.781 34.531 -30.5 1 41.81 5 LYS B C 1
ATOM 672 O O . LYS B 1 5 ? 2.84 35.062 -29.391 1 41.81 5 LYS B O 1
ATOM 677 N N . GLY B 1 6 ? 1.567 34 -30.656 1 45.19 6 GLY B N 1
ATOM 678 C CA . GLY B 1 6 ? 1.057 33.125 -29.625 1 45.19 6 GLY B CA 1
ATOM 679 C C . GLY B 1 6 ? 2.064 32.062 -29.203 1 45.19 6 GLY B C 1
ATOM 680 O O . GLY B 1 6 ? 2.51 31.25 -30.016 1 45.19 6 GLY B O 1
ATOM 681 N N . ALA B 1 7 ? 3.1 32.5 -28.422 1 46.16 7 ALA B N 1
ATOM 682 C CA . ALA B 1 7 ? 3.986 31.516 -27.797 1 46.16 7 ALA B CA 1
ATOM 683 C C . ALA B 1 7 ? 3.195 30.328 -27.234 1 46.16 7 ALA B C 1
ATOM 685 O O . ALA B 1 7 ? 2.369 30.5 -26.328 1 46.16 7 ALA B O 1
ATOM 686 N N . GLY B 1 8 ? 2.701 29.484 -28.062 1 43.34 8 GLY B N 1
ATOM 687 C CA . GLY B 1 8 ? 2.238 28.188 -27.609 1 43.34 8 GLY B CA 1
ATOM 688 C C . GLY B 1 8 ? 3.162 27.547 -26.594 1 43.34 8 GLY B C 1
ATOM 689 O O . GLY B 1 8 ? 4.285 27.156 -26.922 1 43.34 8 GLY B O 1
ATOM 690 N N . SER B 1 9 ? 3.324 28.156 -25.422 1 50.81 9 SER B N 1
ATOM 691 C CA . SER B 1 9 ? 4.051 27.406 -24.391 1 50.81 9 SER B CA 1
ATOM 692 C C . SER B 1 9 ? 3.637 25.938 -24.375 1 50.81 9 SER B C 1
ATOM 694 O O . SER B 1 9 ? 2.445 25.625 -24.375 1 50.81 9 SER B O 1
ATOM 696 N N . THR B 1 10 ? 4.172 25.203 -25.25 1 47.09 10 THR B N 1
ATOM 697 C CA . THR B 1 10 ? 3.943 23.781 -25.047 1 47.09 10 THR B CA 1
ATOM 698 C C . THR B 1 10 ? 4.199 23.391 -23.594 1 47.09 10 THR B C 1
ATOM 700 O O . THR B 1 10 ? 5.316 23.547 -23.09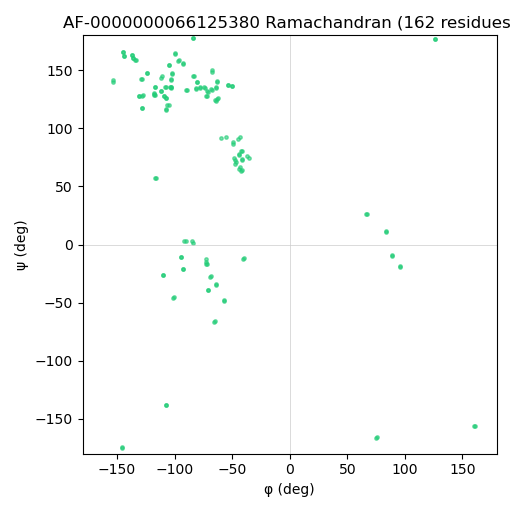4 1 47.09 10 THR B O 1
ATOM 703 N N . LYS B 1 11 ? 3.328 23.781 -22.594 1 46.06 11 LYS B N 1
ATOM 704 C CA . LYS B 1 11 ? 3.385 23.234 -21.25 1 46.06 11 LYS B CA 1
ATOM 705 C C . LYS B 1 11 ? 3.771 21.766 -21.266 1 46.06 11 LYS B C 1
ATOM 707 O O . LYS B 1 11 ? 3.039 20.938 -21.812 1 46.06 11 LYS B O 1
ATOM 712 N N . ASN B 1 12 ? 5.035 21.453 -21.516 1 46.5 12 ASN B N 1
ATOM 713 C CA . ASN B 1 12 ? 5.457 20.078 -21.297 1 46.5 12 ASN B CA 1
ATOM 714 C C . ASN B 1 12 ? 4.879 19.516 -19.984 1 46.5 12 ASN B C 1
ATOM 716 O O . ASN B 1 12 ? 5.324 19.891 -18.906 1 46.5 12 ASN B O 1
ATOM 720 N N . GLY B 1 13 ? 3.662 19.422 -19.891 1 44.88 13 GLY B N 1
ATOM 721 C CA . GLY B 1 13 ? 2.906 18.797 -18.812 1 44.88 13 GLY B CA 1
ATOM 722 C C . GLY B 1 13 ? 3.535 17.516 -18.312 1 44.88 13 GLY B C 1
ATOM 723 O O . GLY B 1 13 ? 2.951 16.828 -17.484 1 44.88 13 GLY B O 1
ATOM 724 N N . ARG B 1 14 ? 4.477 17.016 -19.016 1 52.94 14 ARG B N 1
ATOM 725 C CA . ARG B 1 14 ? 4.82 15.641 -18.656 1 52.94 14 ARG B CA 1
ATOM 726 C C . ARG B 1 14 ? 5.402 15.57 -17.25 1 52.94 14 ARG B C 1
ATOM 728 O O . ARG B 1 14 ? 5.031 14.695 -16.469 1 52.94 14 ARG B O 1
ATOM 735 N N . ASP B 1 15 ? 6.73 16.234 -17.078 1 52.56 15 ASP B N 1
ATOM 736 C CA . ASP B 1 15 ? 7.57 15.789 -15.969 1 52.56 15 ASP B CA 1
ATOM 737 C C . ASP B 1 15 ? 7.199 16.516 -14.68 1 52.56 15 ASP B C 1
ATOM 739 O O . ASP B 1 15 ? 7.996 16.578 -13.734 1 52.56 15 ASP B O 1
ATOM 743 N N . SER B 1 16 ? 6.262 17.312 -14.633 1 59.94 16 SER B N 1
ATOM 744 C CA . SER B 1 16 ? 5.984 18.156 -13.469 1 59.94 16 SER B CA 1
ATOM 745 C C . SER B 1 16 ? 5.41 17.344 -12.32 1 59.94 16 SER B C 1
ATOM 747 O O . SER B 1 16 ? 5.379 17.797 -11.18 1 59.94 16 SER B O 1
ATOM 749 N N . ASN B 1 17 ? 5.062 16.156 -12.703 1 62.47 17 ASN B N 1
ATOM 750 C CA . ASN B 1 17 ? 4.391 15.336 -11.695 1 62.47 17 ASN B CA 1
ATOM 751 C C . ASN B 1 17 ? 5.355 14.883 -10.609 1 62.47 17 ASN B C 1
ATOM 753 O O . ASN B 1 17 ? 4.992 14.82 -9.43 1 62.47 17 ASN B O 1
ATOM 757 N N . ALA B 1 18 ? 6.598 14.547 -11.078 1 62.44 18 ALA B N 1
ATOM 758 C CA . ALA B 1 18 ? 7.566 14.039 -10.102 1 62.44 18 ALA B CA 1
ATOM 759 C C . ALA B 1 18 ? 7.902 15.102 -9.062 1 62.44 18 ALA B C 1
ATOM 761 O O . ALA B 1 18 ? 8.102 14.789 -7.887 1 62.44 18 ALA B O 1
ATOM 762 N N . LYS B 1 19 ? 7.914 16.375 -9.547 1 70.81 19 LYS B N 1
ATOM 763 C CA . LYS B 1 19 ? 8.289 17.453 -8.641 1 70.81 19 LYS B CA 1
ATOM 764 C C . LYS B 1 19 ? 7.188 17.719 -7.621 1 70.81 19 LYS B C 1
ATOM 766 O O . LYS B 1 19 ? 7.453 18.234 -6.535 1 70.81 19 LYS B O 1
ATOM 771 N N . ARG B 1 20 ? 6.008 17.188 -7.992 1 87.56 20 ARG B N 1
ATOM 772 C CA . ARG B 1 20 ? 4.875 17.531 -7.137 1 87.56 20 ARG B CA 1
ATOM 773 C C . ARG B 1 20 ? 4.645 16.453 -6.078 1 87.56 20 ARG B C 1
ATOM 775 O O . ARG B 1 20 ? 3.986 16.703 -5.066 1 87.56 20 ARG B O 1
ATOM 782 N N . LEU B 1 21 ? 5.305 15.344 -6.207 1 93.25 21 LEU B N 1
ATOM 783 C CA . LEU B 1 21 ? 5.102 14.273 -5.234 1 93.25 21 LEU B CA 1
ATOM 784 C C . LEU B 1 21 ? 6.121 14.367 -4.105 1 93.25 21 LEU B C 1
ATOM 786 O O . LEU B 1 21 ? 7.18 14.977 -4.27 1 93.25 21 LEU B O 1
ATOM 790 N N . GLY B 1 22 ? 5.816 13.828 -2.951 1 94.31 22 GLY B N 1
ATOM 791 C CA . GLY B 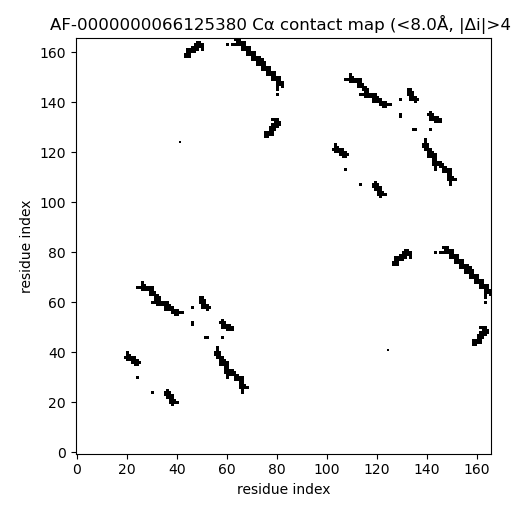1 22 ? 6.746 13.758 -1.834 1 94.31 22 GLY B CA 1
ATOM 792 C C . GLY B 1 22 ? 6.188 14.359 -0.556 1 94.31 22 GLY B C 1
ATOM 793 O O . GLY B 1 22 ? 5.086 14.914 -0.552 1 94.31 22 GLY B O 1
ATOM 794 N N . VAL B 1 23 ? 7.02 14.219 0.448 1 97 23 VAL B N 1
ATOM 795 C CA . VAL B 1 23 ? 6.668 14.766 1.754 1 97 23 VAL B CA 1
ATOM 796 C C . VAL B 1 23 ? 6.816 16.281 1.73 1 97 23 VAL B C 1
ATOM 798 O O . VAL B 1 23 ? 7.832 16.812 1.267 1 97 23 VAL B O 1
ATOM 801 N N . LYS B 1 24 ? 5.797 17.016 2.303 1 97.38 24 LYS B N 1
ATOM 802 C CA . LYS B 1 24 ? 5.805 18.484 2.334 1 97.38 24 LYS B CA 1
ATOM 803 C C . LYS B 1 24 ? 6.008 19 3.754 1 97.38 24 LYS B C 1
ATOM 805 O O . LYS B 1 24 ? 6.426 20.141 3.951 1 97.38 24 LYS B O 1
ATOM 810 N N . ARG B 1 25 ? 5.598 18.156 4.73 1 97.69 25 ARG B N 1
ATOM 811 C CA . ARG B 1 25 ? 5.773 18.484 6.141 1 97.69 25 ARG B CA 1
ATOM 812 C C . ARG B 1 25 ? 6.406 17.328 6.902 1 97.69 25 ARG B C 1
ATOM 814 O O . ARG B 1 25 ? 5.883 16.203 6.883 1 97.69 25 ARG B O 1
ATOM 821 N N . PHE B 1 26 ? 7.473 17.641 7.617 1 96.69 26 PHE B N 1
ATOM 822 C CA . PHE B 1 26 ? 8.234 16.594 8.281 1 96.69 26 PHE B CA 1
ATOM 823 C C . PHE B 1 26 ? 7.859 16.5 9.758 1 96.69 26 PHE B C 1
ATOM 825 O O . PHE B 1 26 ? 7.184 17.375 10.289 1 96.69 26 PHE B O 1
ATOM 832 N N . GLY B 1 27 ? 8.227 15.422 10.344 1 97.12 27 GLY B N 1
ATOM 833 C CA . GLY B 1 27 ? 7.961 15.234 11.766 1 97.12 27 GLY B CA 1
ATOM 834 C C . GLY B 1 27 ? 8.477 16.375 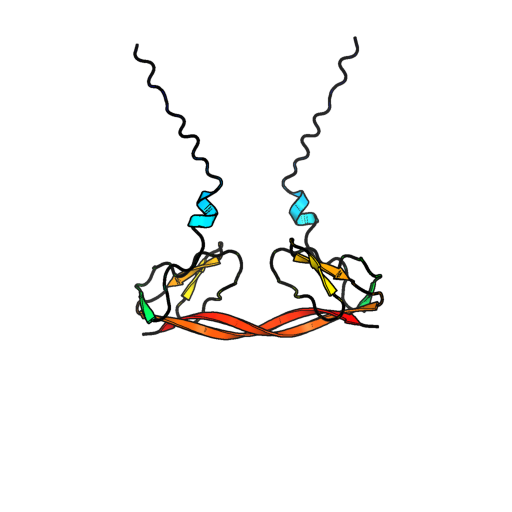12.617 1 97.12 27 GLY B C 1
ATOM 835 O O . GLY B 1 27 ? 9.602 16.828 12.445 1 97.12 27 GLY B O 1
ATOM 836 N N . GLY B 1 28 ? 7.578 16.719 13.562 1 97.62 28 GLY B N 1
ATOM 837 C CA . GLY B 1 28 ? 7.969 17.766 14.484 1 97.62 28 GLY B CA 1
ATOM 838 C C . GLY B 1 28 ? 7.605 19.156 13.984 1 97.62 28 GLY B C 1
ATOM 839 O O . GLY B 1 28 ? 7.676 20.125 14.742 1 97.62 28 GLY B O 1
ATOM 840 N N . GLN B 1 29 ? 7.176 19.281 12.773 1 98.44 29 GLN B N 1
ATOM 841 C CA . GLN B 1 29 ? 6.832 20.578 12.219 1 98.44 29 GLN B CA 1
ATOM 842 C C . GLN B 1 29 ? 5.402 20.969 12.586 1 98.44 29 GLN B C 1
ATOM 844 O O . GLN B 1 29 ? 4.508 20.125 12.617 1 98.44 29 GLN B O 1
ATOM 849 N N . ARG B 1 30 ? 5.191 22.266 12.812 1 98.31 30 ARG B N 1
ATOM 850 C CA . ARG B 1 30 ? 3.854 22.797 13.047 1 98.31 30 ARG B CA 1
ATOM 851 C C . ARG B 1 30 ? 3.098 23 11.742 1 98.31 30 ARG B C 1
ATOM 853 O O . ARG B 1 30 ? 3.676 23.438 10.742 1 98.31 30 ARG B O 1
ATOM 860 N N . VAL B 1 31 ? 1.831 22.656 11.812 1 98.62 31 VAL B N 1
ATOM 861 C CA . VAL B 1 31 ? 1.008 22.875 10.625 1 98.62 31 VAL B CA 1
ATOM 862 C C . VAL B 1 31 ? -0.339 23.469 11.023 1 98.62 31 VAL B C 1
ATOM 864 O O . VAL B 1 31 ? -0.741 23.375 12.188 1 98.62 31 VAL B O 1
ATOM 867 N N . LYS B 1 32 ? -0.972 24.047 10.078 1 98.56 32 LYS B N 1
ATOM 868 C CA . LYS B 1 32 ? -2.352 24.5 10.203 1 98.56 32 LYS B CA 1
ATOM 869 C C . LYS B 1 32 ? -3.311 23.578 9.469 1 98.56 32 LYS B C 1
ATOM 871 O O . LYS B 1 32 ? -2.922 22.906 8.508 1 98.56 32 LYS B O 1
ATOM 876 N N . ALA B 1 33 ? -4.547 23.594 9.961 1 98.5 33 ALA B N 1
ATOM 877 C CA . ALA B 1 33 ? -5.562 22.828 9.227 1 98.5 33 ALA B CA 1
ATOM 878 C C . ALA B 1 33 ? -5.539 23.172 7.742 1 98.5 33 ALA B C 1
ATOM 880 O O . ALA B 1 33 ? -5.426 24.344 7.375 1 98.5 33 ALA B O 1
ATOM 881 N N . GLY B 1 34 ? -5.629 22.141 6.914 1 98.12 34 GLY B N 1
ATOM 882 C CA . GLY B 1 34 ? -5.648 22.359 5.477 1 98.12 34 GLY B CA 1
ATOM 883 C C . GLY B 1 34 ? -4.285 22.219 4.832 1 98.12 34 GLY B C 1
ATOM 884 O O . GLY B 1 34 ? -4.18 22.047 3.615 1 98.12 34 GLY B O 1
ATOM 885 N N . ASN B 1 35 ? -3.221 22.297 5.59 1 98.69 35 ASN B N 1
ATOM 886 C CA . ASN B 1 35 ? -1.881 22.141 5.031 1 98.69 35 ASN B CA 1
ATOM 887 C C . ASN B 1 35 ? -1.683 20.734 4.445 1 98.69 35 ASN B C 1
ATOM 889 O O . ASN B 1 35 ? -2.113 19.75 5.035 1 98.69 35 ASN B O 1
ATOM 893 N N . ILE B 1 36 ? -1.001 20.734 3.324 1 98.12 36 ILE B N 1
ATOM 894 C CA . ILE B 1 36 ? -0.665 19.453 2.721 1 98.12 36 ILE B CA 1
ATOM 895 C C . ILE B 1 36 ? 0.517 18.828 3.461 1 98.12 36 ILE B C 1
ATOM 897 O O . ILE B 1 36 ? 1.498 19.516 3.762 1 98.12 36 ILE B O 1
ATOM 901 N N . LEU B 1 37 ? 0.387 17.594 3.715 1 98.44 37 LEU B N 1
ATOM 902 C CA . LEU B 1 37 ? 1.434 16.875 4.438 1 98.44 37 LEU B CA 1
ATOM 903 C C . LEU B 1 37 ? 2.295 16.062 3.484 1 98.44 37 LEU B C 1
ATOM 905 O O . LEU B 1 37 ? 3.523 16.047 3.598 1 98.44 37 LEU B O 1
ATOM 909 N N . VAL B 1 38 ? 1.717 15.383 2.623 1 97.94 38 VAL B N 1
ATOM 910 C CA . VAL B 1 38 ? 2.422 14.578 1.631 1 97.94 38 VAL B CA 1
ATOM 911 C C . VAL B 1 38 ? 1.561 14.422 0.38 1 97.94 38 VAL B C 1
ATOM 913 O O . VAL B 1 38 ? 0.338 14.281 0.474 1 97.94 38 VAL B O 1
ATOM 916 N N . ARG B 1 39 ? 2.164 14.492 -0.806 1 96.62 39 ARG B N 1
ATOM 917 C CA . ARG B 1 39 ? 1.595 14.094 -2.088 1 96.62 39 ARG B CA 1
ATOM 918 C C . ARG B 1 39 ? 2.189 12.773 -2.564 1 96.62 39 ARG B C 1
ATOM 920 O O . ARG B 1 39 ? 3.408 12.648 -2.699 1 96.62 39 ARG B O 1
ATOM 927 N N . GLN B 1 40 ? 1.42 11.797 -2.752 1 92.69 40 GLN B N 1
ATOM 928 C CA . GLN B 1 40 ? 1.916 10.453 -3.031 1 92.69 40 GLN B CA 1
ATOM 929 C C . GLN B 1 40 ? 0.995 9.719 -4 1 92.69 40 GLN B C 1
ATOM 931 O O . GLN B 1 40 ? -0.082 10.211 -4.34 1 92.69 40 GLN B O 1
ATOM 936 N N . ARG B 1 41 ? 1.492 8.719 -4.477 1 82.94 41 ARG B N 1
ATOM 937 C CA . ARG B 1 41 ? 0.708 7.707 -5.18 1 82.94 41 ARG B CA 1
ATOM 938 C C . ARG B 1 41 ? 0.597 6.43 -4.355 1 82.94 41 ARG B C 1
ATOM 940 O O . ARG B 1 41 ? 1.604 5.906 -3.871 1 82.94 41 ARG B O 1
ATOM 947 N N . GLY B 1 42 ? -0.672 5.949 -4.164 1 81.06 42 GLY B N 1
ATOM 948 C CA . GLY B 1 42 ? -0.861 4.824 -3.26 1 81.06 42 GLY B CA 1
ATOM 949 C C . GLY B 1 42 ? -0.753 5.211 -1.797 1 81.06 42 GLY B C 1
ATOM 950 O O . GLY B 1 42 ? -0.881 6.387 -1.449 1 81.06 42 GLY B O 1
ATOM 951 N N . MET B 1 43 ? -0.634 4.316 -0.932 1 84.31 43 MET B N 1
ATOM 952 C CA . MET B 1 43 ? -0.664 4.578 0.504 1 84.31 43 MET B CA 1
ATOM 953 C C . MET B 1 43 ? 0.67 4.219 1.15 1 84.31 43 MET B C 1
ATOM 955 O O . MET B 1 43 ? 0.713 3.453 2.113 1 84.31 43 MET B O 1
ATOM 959 N N . LYS B 1 44 ? 1.688 4.91 0.576 1 87.31 44 LYS B N 1
ATOM 960 C CA . LYS B 1 44 ? 2.967 4.785 1.27 1 87.31 44 LYS B CA 1
ATOM 961 C C . LYS B 1 44 ? 2.848 5.23 2.725 1 87.31 44 LYS B C 1
ATOM 963 O O . LYS B 1 44 ? 3.318 4.539 3.631 1 87.31 44 LYS B O 1
ATOM 968 N N . PHE B 1 45 ? 2.213 6.43 2.857 1 94.38 45 PHE B N 1
ATOM 969 C CA . PHE B 1 45 ? 1.81 6.906 4.176 1 94.38 45 PHE B CA 1
ATOM 970 C C . PHE B 1 45 ? 0.297 6.828 4.34 1 94.38 45 PHE B C 1
ATOM 972 O O . PHE B 1 45 ? -0.452 7.176 3.426 1 94.38 45 PHE B O 1
ATOM 979 N N . THR B 1 46 ? -0.108 6.363 5.441 1 95.62 46 THR B N 1
ATOM 980 C CA . THR B 1 46 ? -1.533 6.293 5.738 1 95.62 46 THR B CA 1
ATOM 981 C C . THR B 1 46 ? -1.948 7.422 6.676 1 95.62 46 THR B C 1
ATOM 983 O O . THR B 1 46 ? -1.145 7.895 7.48 1 95.62 46 THR B O 1
ATOM 986 N N . PRO B 1 47 ? -3.17 7.938 6.555 1 97.12 47 PRO B N 1
ATOM 987 C CA . PRO B 1 47 ? -3.646 8.969 7.48 1 97.12 47 PRO B CA 1
ATOM 988 C C . PRO B 1 47 ? -3.932 8.422 8.875 1 97.12 47 PRO B C 1
ATOM 990 O O . PRO B 1 47 ? -4.594 7.391 9.016 1 97.12 47 PRO B O 1
ATOM 993 N N . GLY B 1 48 ? -3.465 9.047 9.859 1 97.06 48 GLY B N 1
ATOM 994 C CA . GLY B 1 48 ? -3.736 8.742 11.25 1 97.06 48 GLY B CA 1
ATOM 995 C C . GLY B 1 48 ? -4.645 9.758 11.922 1 97.06 48 GLY B C 1
ATOM 996 O O . GLY B 1 48 ? -5.625 10.203 11.32 1 97.06 48 GLY B O 1
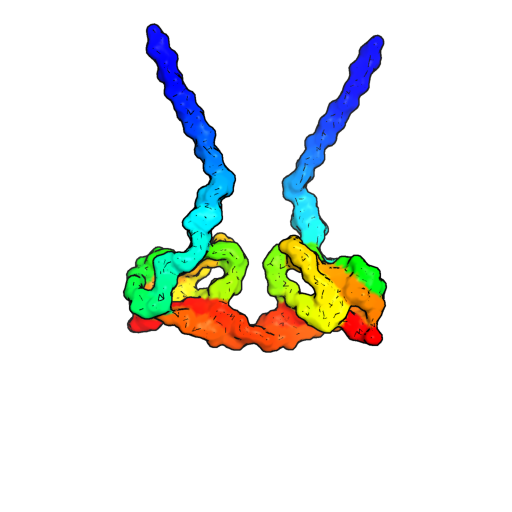ATOM 997 N N . LEU B 1 49 ? -4.32 10.07 13.039 1 96.94 49 LEU B N 1
ATOM 998 C CA . LEU B 1 49 ? -5.125 11 13.812 1 96.94 49 LEU B CA 1
ATOM 999 C C . LEU B 1 49 ? -5.141 12.383 13.164 1 96.94 49 LEU B C 1
ATOM 1001 O O . LEU B 1 49 ? -4.086 12.938 12.852 1 96.94 49 LEU B O 1
ATOM 1005 N N . ASN B 1 50 ? -6.336 12.977 12.844 1 98.56 50 ASN B N 1
ATOM 1006 C CA . ASN B 1 50 ? -6.551 14.344 12.391 1 98.56 50 ASN B CA 1
ATOM 1007 C C . ASN B 1 50 ? -5.93 14.586 11.016 1 98.56 50 ASN B C 1
ATOM 1009 O O . ASN B 1 50 ? -5.461 15.688 10.727 1 98.56 50 ASN B O 1
ATOM 1013 N N . VAL B 1 51 ? -5.82 13.531 10.289 1 98.62 51 VAL B N 1
ATOM 1014 C CA . VAL B 1 51 ? -5.277 13.633 8.938 1 98.62 51 VAL B CA 1
ATOM 1015 C C . VAL B 1 51 ? -6.328 13.195 7.922 1 98.62 51 VAL B C 1
ATOM 1017 O O . VAL B 1 51 ? -6.961 12.148 8.086 1 98.62 51 VAL B O 1
ATOM 1020 N N . GLY B 1 52 ? -6.531 14.023 6.918 1 98.06 52 GLY B N 1
ATOM 1021 C CA . GLY B 1 52 ? -7.426 13.672 5.824 1 98.06 52 GLY B CA 1
ATOM 1022 C C . GLY B 1 52 ? -6.703 13.102 4.621 1 98.06 52 GLY B C 1
ATOM 1023 O O . GLY B 1 52 ? -5.492 13.289 4.469 1 98.06 52 GLY B O 1
ATOM 1024 N N . CYS B 1 53 ? -7.5 12.352 3.803 1 97.25 53 CYS B N 1
ATOM 1025 C CA . CYS B 1 53 ? -6.953 11.781 2.578 1 97.25 53 CYS B CA 1
ATOM 1026 C C . CYS B 1 53 ? -7.816 12.141 1.374 1 97.25 53 CYS B C 1
ATOM 1028 O O . CYS B 1 53 ? -9.016 11.883 1.368 1 97.25 53 CYS B O 1
ATOM 1030 N N . GLY B 1 54 ? -7.199 12.633 0.418 1 94 54 GLY B N 1
ATOM 1031 C CA . GLY B 1 54 ? -7.898 12.93 -0.822 1 94 54 GLY B CA 1
ATOM 1032 C C . GLY B 1 54 ? -8.023 11.727 -1.738 1 94 54 GLY B C 1
ATOM 1033 O O . GLY B 1 54 ? -7.41 10.68 -1.49 1 94 54 GLY B O 1
ATOM 1034 N N . LYS B 1 55 ? -8.703 11.883 -2.926 1 91.31 55 LYS B N 1
ATOM 1035 C CA . LYS B 1 55 ? -8.883 10.812 -3.902 1 91.31 55 LYS B CA 1
ATOM 1036 C C . LYS B 1 55 ? -7.559 10.453 -4.57 1 91.31 55 LYS B C 1
ATOM 1038 O O . LYS B 1 55 ? -7.375 9.312 -5.016 1 91.31 55 LYS B O 1
ATOM 1043 N N . ASP B 1 56 ? -6.66 11.445 -4.633 1 90.5 56 ASP B N 1
ATOM 1044 C CA . ASP B 1 56 ? -5.352 11.227 -5.25 1 90.5 56 ASP B CA 1
ATOM 1045 C C . ASP B 1 56 ? -4.332 10.75 -4.219 1 90.5 56 ASP B C 1
ATOM 1047 O O . ASP B 1 56 ? -3.129 10.742 -4.488 1 90.5 56 ASP B O 1
ATOM 1051 N N . PHE B 1 57 ? -4.781 10.555 -3.029 1 93.44 57 PHE B N 1
ATOM 1052 C CA . PHE B 1 57 ? -4 10.016 -1.923 1 93.44 57 PHE B CA 1
ATOM 1053 C C . PHE B 1 57 ? -3.184 11.109 -1.251 1 93.44 57 PHE B C 1
ATOM 1055 O O . PHE B 1 57 ? -2.289 10.828 -0.452 1 93.44 57 PHE B O 1
ATOM 1062 N N . THR B 1 58 ? -3.484 12.305 -1.598 1 96.38 58 THR B N 1
ATOM 1063 C CA . THR B 1 58 ? -2.869 13.406 -0.857 1 96.38 58 THR B CA 1
ATOM 1064 C C . THR B 1 58 ? -3.328 13.398 0.598 1 96.38 58 THR B C 1
ATOM 1066 O O . THR B 1 58 ? -4.52 13.234 0.878 1 96.38 58 THR B O 1
ATOM 1069 N N . LEU B 1 59 ? -2.334 13.586 1.461 1 98.38 59 LEU B N 1
ATOM 1070 C CA . LEU B 1 59 ? -2.689 13.742 2.867 1 98.38 59 LEU B CA 1
ATOM 1071 C C . LEU B 1 59 ? -2.605 15.203 3.297 1 98.38 59 LEU B C 1
ATOM 1073 O O . LEU B 1 59 ? -1.685 15.914 2.898 1 98.38 59 LEU B O 1
ATOM 1077 N N . TYR B 1 60 ? -3.549 15.602 4.141 1 98.62 60 TYR B N 1
ATOM 1078 C CA . TYR B 1 60 ? -3.562 16.984 4.633 1 98.62 60 TYR B CA 1
ATOM 1079 C C . TYR B 1 60 ? -4.023 17.031 6.086 1 98.62 60 TYR B C 1
ATOM 1081 O O . TYR B 1 60 ? -4.676 16.109 6.57 1 98.62 60 TYR B O 1
ATOM 1089 N N . ALA B 1 61 ? -3.734 18.109 6.688 1 98.75 61 ALA B N 1
ATOM 1090 C CA . ALA B 1 61 ? -4.082 18.297 8.094 1 98.75 61 ALA B CA 1
ATOM 1091 C C . ALA B 1 61 ? -5.539 18.719 8.25 1 98.75 61 ALA B C 1
ATOM 1093 O O . ALA B 1 61 ? -6.004 19.625 7.547 1 98.75 61 ALA B O 1
ATOM 1094 N N . LEU B 1 62 ? -6.168 18.062 9.195 1 98.5 62 LEU B N 1
ATOM 1095 C CA . LEU B 1 62 ? -7.547 18.453 9.484 1 98.5 62 LEU B CA 1
ATOM 1096 C C . LEU B 1 62 ? -7.598 19.484 10.602 1 98.5 62 LEU B C 1
ATOM 1098 O O . LEU B 1 62 ? -8.609 20.172 10.773 1 98.5 62 LEU B O 1
ATOM 1102 N N . THR B 1 63 ? -6.508 19.547 11.422 1 98.62 63 THR B N 1
ATOM 1103 C CA . THR B 1 63 ? -6.406 20.469 12.547 1 98.62 63 THR B CA 1
ATOM 1104 C C . THR B 1 63 ? -5.012 21.094 12.602 1 98.62 63 THR B C 1
ATOM 1106 O O . THR B 1 63 ? -4.082 20.609 11.953 1 98.62 63 THR B O 1
ATOM 1109 N N . ASP B 1 64 ? -4.938 22.188 13.352 1 98.56 64 ASP B N 1
ATOM 1110 C CA . ASP B 1 64 ? -3.615 22.703 13.711 1 98.56 64 ASP B CA 1
ATOM 1111 C C . ASP B 1 64 ? -2.895 21.75 14.656 1 98.56 64 ASP B C 1
ATOM 1113 O O . ASP B 1 64 ? -3.531 21.062 15.469 1 98.56 64 ASP B O 1
ATOM 1117 N N . GLY B 1 65 ? -1.583 21.703 14.57 1 98.44 65 GLY B N 1
ATOM 1118 C CA . GLY B 1 65 ? -0.824 20.859 15.484 1 98.44 65 GLY B CA 1
ATOM 1119 C C . GLY B 1 65 ? 0.576 20.562 14.992 1 98.44 65 GLY B C 1
ATOM 1120 O O . GLY B 1 65 ? 1.174 21.359 14.266 1 98.44 65 GLY B O 1
ATOM 1121 N N . ILE B 1 66 ? 1.148 19.469 15.461 1 98.75 66 ILE B N 1
ATOM 1122 C CA . ILE B 1 66 ? 2.51 19.047 15.133 1 98.75 66 ILE B CA 1
ATOM 1123 C C . ILE B 1 66 ? 2.484 17.719 14.391 1 98.75 66 ILE B C 1
ATOM 1125 O O . ILE B 1 66 ? 1.769 16.797 14.781 1 98.75 66 ILE B O 1
ATOM 1129 N N . VAL B 1 67 ? 3.24 17.609 13.367 1 98.75 67 VAL B N 1
ATOM 1130 C CA . VAL B 1 67 ? 3.303 16.406 12.547 1 98.75 67 VAL B CA 1
ATOM 1131 C C . VAL B 1 67 ? 4.035 15.305 13.312 1 98.75 67 VAL B C 1
ATOM 1133 O O . VAL B 1 67 ? 5.125 15.531 13.852 1 98.75 67 VAL B O 1
ATOM 1136 N N . ASN B 1 68 ? 3.43 14.109 13.422 1 98.56 68 ASN B N 1
ATOM 1137 C CA . ASN B 1 68 ? 4.031 12.93 14.039 1 98.56 68 ASN B CA 1
ATOM 1138 C C . ASN B 1 68 ? 3.957 11.719 13.117 1 98.56 68 ASN B C 1
ATOM 1140 O O . ASN B 1 68 ? 2.871 11.328 12.68 1 98.56 68 ASN B O 1
ATOM 1144 N N . PHE B 1 69 ? 5.105 11.203 12.734 1 97.44 69 PHE B N 1
ATOM 1145 C CA . PHE B 1 69 ? 5.168 9.961 11.969 1 97.44 69 PHE B CA 1
ATOM 1146 C C . PHE B 1 69 ? 5.254 8.758 12.898 1 97.44 69 PHE B C 1
ATOM 1148 O O . PHE B 1 69 ? 6.031 8.758 13.859 1 97.44 69 PHE B O 1
ATOM 1155 N N . ASP B 1 70 ? 4.441 7.727 12.641 1 95.31 70 ASP B N 1
ATOM 1156 C CA . ASP B 1 70 ? 4.578 6.465 13.367 1 95.31 70 ASP B CA 1
ATOM 1157 C C . ASP B 1 70 ? 4.242 5.277 12.477 1 95.31 70 ASP B C 1
ATOM 1159 O O . ASP B 1 70 ? 4.219 5.402 11.25 1 95.31 70 ASP B O 1
ATOM 1163 N N . TYR B 1 71 ? 4.227 4.074 13.086 1 93 71 TYR B N 1
ATOM 1164 C CA . TYR B 1 71 ? 3.891 2.855 12.352 1 93 71 TYR B CA 1
ATOM 1165 C C . TYR B 1 71 ? 2.635 2.205 12.922 1 93 71 TYR B C 1
ATOM 1167 O O . TYR B 1 71 ? 2.479 2.109 14.148 1 93 71 TYR B O 1
ATOM 1175 N N . LYS B 1 72 ? 1.747 1.935 12.047 1 87.69 72 LYS B N 1
ATOM 1176 C CA . LYS B 1 72 ? 0.563 1.178 12.445 1 87.69 72 LYS B CA 1
ATOM 1177 C C . LYS B 1 72 ? 0.665 -0.277 11.992 1 87.69 72 LYS B C 1
ATOM 1179 O O . LYS B 1 72 ? 1.089 -0.557 10.875 1 87.69 72 LYS B O 1
ATOM 1184 N N . ASN B 1 73 ? 0.288 -1.068 12.977 1 84.69 73 ASN B N 1
ATOM 1185 C CA . ASN B 1 73 ? 0.202 -2.473 12.594 1 84.69 73 ASN B CA 1
ATOM 1186 C C . ASN B 1 73 ? -0.859 -2.697 11.523 1 84.69 73 ASN B C 1
ATOM 1188 O O . ASN B 1 73 ? -1.951 -2.133 11.594 1 84.69 73 ASN B O 1
ATOM 1192 N N . ALA B 1 74 ? -0.384 -3.256 10.555 1 82.31 74 ALA B N 1
ATOM 1193 C CA . ALA B 1 74 ? -1.331 -3.594 9.492 1 82.31 74 ALA B CA 1
ATOM 1194 C C . ALA B 1 74 ? -1.134 -5.031 9.016 1 82.31 74 ALA B C 1
ATOM 1196 O O . ALA B 1 74 ? -0.265 -5.746 9.523 1 82.31 74 ALA B O 1
ATOM 1197 N N . GLN B 1 75 ? -2.217 -5.402 8.453 1 84.69 75 GLN B N 1
ATOM 1198 C CA . GLN B 1 75 ? -2.119 -6.691 7.777 1 84.69 75 GLN B CA 1
ATOM 1199 C C . GLN B 1 75 ? -2.121 -6.52 6.258 1 84.69 75 GLN B C 1
ATOM 1201 O O . GLN B 1 75 ? -2.918 -5.75 5.719 1 84.69 75 GLN B O 1
ATOM 1206 N N . GLN B 1 76 ? -1.107 -7.09 5.645 1 87.69 76 GLN B N 1
ATOM 1207 C CA . GLN B 1 76 ? -1.054 -7.086 4.188 1 87.69 76 GLN B CA 1
ATOM 1208 C C . GLN B 1 76 ? -1.427 -8.453 3.619 1 87.69 76 GLN B C 1
ATOM 1210 O O . GLN B 1 76 ? -0.994 -9.484 4.137 1 87.69 76 GLN B O 1
ATOM 1215 N N . LYS B 1 77 ? -2.285 -8.391 2.557 1 93.88 77 LYS B N 1
ATOM 1216 C CA . LYS B 1 77 ? -2.609 -9.633 1.862 1 93.88 77 LYS B CA 1
ATOM 1217 C C . LYS B 1 77 ? -1.391 -10.188 1.128 1 93.88 77 LYS B C 1
ATOM 1219 O O . LYS B 1 77 ? -0.656 -9.438 0.481 1 93.88 77 LYS B O 1
ATOM 1224 N N . ARG B 1 78 ? -1.211 -11.375 1.313 1 96.44 78 ARG B N 1
ATOM 1225 C CA . ARG B 1 78 ? -0.041 -12.039 0.747 1 96.44 78 ARG B CA 1
ATOM 1226 C C . ARG B 1 78 ? -0.444 -13.281 -0.038 1 96.44 78 ARG B C 1
ATOM 1228 O O . ARG B 1 78 ? -1.393 -13.977 0.332 1 96.44 78 ARG B O 1
ATOM 1235 N N . ILE B 1 79 ? 0.238 -13.539 -1.155 1 97.94 79 ILE B N 1
ATOM 1236 C CA . ILE B 1 79 ? 0.025 -14.742 -1.953 1 97.94 79 ILE B CA 1
ATOM 1237 C C . ILE B 1 79 ? 1.256 -15.641 -1.867 1 97.94 79 ILE B C 1
ATOM 1239 O O . ILE B 1 79 ? 2.387 -15.18 -2.027 1 97.94 79 ILE B O 1
ATOM 1243 N N . ASN B 1 80 ? 1.005 -16.891 -1.612 1 98.56 80 ASN B N 1
ATOM 1244 C CA . ASN B 1 80 ? 2.031 -17.938 -1.546 1 98.56 80 ASN B CA 1
ATOM 1245 C C . ASN B 1 80 ? 1.736 -19.078 -2.508 1 98.56 80 ASN B C 1
ATOM 1247 O O . ASN B 1 80 ? 0.577 -19.328 -2.836 1 98.56 80 ASN B O 1
ATOM 1251 N N . ILE B 1 81 ? 2.783 -19.625 -2.967 1 98.56 81 ILE B N 1
ATOM 1252 C CA . ILE B 1 81 ? 2.662 -20.922 -3.629 1 98.56 81 ILE B CA 1
ATOM 1253 C C . ILE B 1 81 ? 3.24 -22.016 -2.736 1 98.56 81 ILE B C 1
ATOM 1255 O O . ILE B 1 81 ? 4.422 -21.969 -2.383 1 98.56 81 ILE B O 1
ATOM 1259 N N . ILE B 1 82 ? 2.365 -22.875 -2.35 1 97.62 82 ILE B N 1
ATOM 1260 C CA . ILE B 1 82 ? 2.779 -23.969 -1.473 1 97.62 82 ILE B CA 1
ATOM 1261 C C . ILE B 1 82 ? 2.705 -25.297 -2.229 1 97.62 82 ILE B C 1
ATOM 1263 O O . ILE B 1 82 ? 1.815 -25.5 -3.059 1 97.62 82 ILE B O 1
ATOM 1267 N N . GLY B 1 83 ? 3.68 -26.281 -1.926 1 88.88 83 GLY B N 1
ATOM 1268 C CA . GLY B 1 83 ? 3.717 -27.609 -2.529 1 88.88 83 GLY B CA 1
ATOM 1269 C C . GLY B 1 83 ? 5.125 -28.125 -2.756 1 88.88 83 GLY B C 1
ATOM 1270 O O . GLY B 1 83 ? 6.098 -27.375 -2.592 1 88.88 83 GLY B O 1
#

Organism: Trieres chinensis (NCBI:txid1514140)

Foldseek 3Di:
DPPPPPPPPPPPVPPVVVVQFAAPADFFDWDAAPAWGTQDADPPDDDDPQWDADPRRTITGRH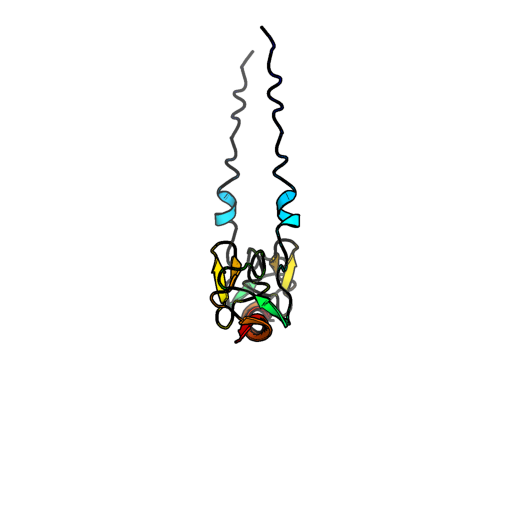TDGDDDDDDDDDDDDDDDDD/DPPPPPPPPPPPVPPVVVVQFAAPADFFDWDAAPAWGTQDADPPDDDDPQWDADPRRTITGRGTDGDDDDDDDDDDDDDDDDD

pLDDT: mean 84.62, std 19.87, range [35.91, 98.75]

InterPro domains:
  IPR001684 Large ribosomal subunit protein bL27 [MF_00539] (1-82)
  IPR001684 Large ribosomal subunit protein bL27 [PF01016] (2-80)
  IPR001684 Large ribosomal subunit protein bL27 [PR00063] (4-28)
  IPR001684 Large ribosomal subunit protein bL27 [PR00063] (29-53)
  IPR001684 Large ribosomal subunit protein bL27 [PR00063] (54-78)
  IPR001684 Large ribosomal subunit protein bL27 [PTHR15893] (1-79)
  IPR001684 Large ribosomal subunit protein bL27 [TIGR00062] (1-81)
  IPR018261 Large ribosomal subunit protein bL27, conserved site [PS00831] (34-48)